Protein AF-A0A349WAM3-F1 (afdb_monomer)

Secondary structure (DSSP, 8-state):
-GGGSS-----SSTTHHHHHHHHHHHHHHHHHHHHHHHHHHHHHTT--HHHHHHHHTTSTT--HHIIIIIHHHHHT----SSBHHHHHHHHHHHHHHHHHTT---HHHHHHHHHHHHHIIIIITTSBGGGHHHHHHHHTT--

Nearest PDB structures (foldseek):
  4dll-assembly1_A  TM=1.002E+00  e=1.448E-15  Polaromonas sp. JS666
  4dll-assembly1_B  TM=1.002E+00  e=9.040E-15  Polaromonas sp. JS666
  1yb4-assembly1_A  TM=9.643E-01  e=5.089E-10  Salmonella enterica subsp. enterica serovar Typhimurium str. LT2
  3g0o-assembly1_A  TM=9.608E-01  e=5.654E-07  Salmonella enterica subsp. enterica serovar Typhimurium
  3pef-assembly2_G  TM=9.491E-01  e=7.739E-07  Geobacter metallireducens

Solvent-accessible surface area (backbone atoms only — not comparable to full-atom values): 7952 Å² total; per-residue (Å²): 120,66,67,85,79,46,86,81,77,94,74,64,65,93,65,32,66,58,54,53,47,34,56,50,50,49,53,52,57,53,48,42,48,53,48,34,52,52,40,50,51,39,39,76,74,70,45,58,46,63,58,52,53,59,70,42,47,91,46,92,75,46,43,76,53,48,66,53,46,42,46,27,59,64,71,67,57,39,71,62,82,50,34,27,52,57,53,35,52,45,40,51,51,39,51,55,51,25,59,77,72,74,48,90,56,67,70,53,52,54,47,33,52,55,43,48,52,28,36,74,72,68,42,28,72,24,10,46,57,38,52,38,57,49,58,29,53,78,69,79,41,133

Sequence (142 aa):
VFMALGRPTHVGPHGAGQLAKLANQMIVGITIGAVAEALLFAAKGGADMAKVREAIAGGFADSRILQLHGQRMVERDFAPRGRMNVQLKDMRNALTTAQEIGFDAPVTALFETLYAQGVDHGLGELDHSGLFVELASRNAMQ

pLDDT: mean 97.79, std 3.1, range [64.44, 98.94]

Foldseek 3Di:
DCVVVPDDDDQDDPPRVVVVVLVVLLCLLLLLVVLLVVLLVCVVVVHQLVVVLVVCDPHPNHDPCSVPLSVCLNVVPFQAPDFLLNSLVSLVVSVVVCVVVVHDDVSSVVSNVLSVVCVVVVRRNTYSSCSSVSSCVVVVHD

Radius of gyration: 16.28 Å; Cα contacts (8 Å, |Δi|>4): 158; chains: 1; bounding box: 39×37×40 Å

Mean predicted aligned error: 2.42 Å

Structure (mmCIF, N/CA/C/O backbone):
data_AF-A0A349WAM3-F1
#
_entry.id   AF-A0A349WAM3-F1
#
loop_
_atom_site.group_PDB
_atom_site.id
_atom_site.type_symbol
_atom_site.label_atom_id
_atom_site.label_alt_id
_atom_site.label_comp_id
_atom_site.label_asym_id
_atom_site.label_entity_id
_atom_site.label_seq_id
_atom_site.pdbx_PDB_ins_code
_atom_site.Cartn_x
_atom_site.Cartn_y
_atom_site.Cartn_z
_atom_site.occupancy
_atom_site.B_iso_or_equiv
_atom_site.auth_seq_id
_atom_site.auth_comp_id
_atom_site.auth_asym_id
_atom_site.auth_atom_id
_atom_site.pdbx_PDB_model_num
ATOM 1 N N . VAL A 1 1 ? 12.024 -23.593 -17.620 1.00 92.44 1 VAL A N 1
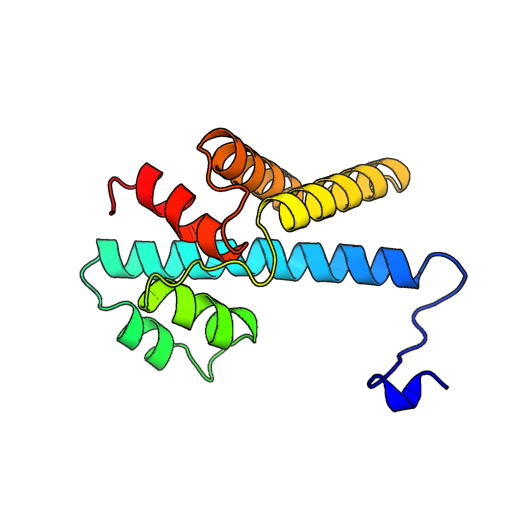ATOM 2 C CA . VAL A 1 1 ? 12.362 -23.499 -16.177 1.00 92.44 1 VAL A CA 1
ATOM 3 C C . VAL A 1 1 ? 11.386 -22.595 -15.416 1.00 92.44 1 VAL A C 1
ATOM 5 O O . VAL A 1 1 ? 10.631 -23.128 -14.621 1.00 92.44 1 VAL A O 1
ATOM 8 N N . PHE A 1 2 ? 11.300 -21.281 -15.683 1.00 94.50 2 PHE A N 1
ATOM 9 C CA . PHE A 1 2 ? 10.486 -20.348 -14.866 1.00 94.50 2 PHE A CA 1
ATOM 10 C C . PHE A 1 2 ? 8.969 -20.605 -14.814 1.00 94.50 2 PHE A C 1
ATOM 12 O O . PHE A 1 2 ? 8.344 -20.269 -13.814 1.00 94.50 2 PHE A O 1
ATOM 19 N N . MET A 1 3 ? 8.379 -21.237 -15.834 1.00 95.44 3 MET A N 1
ATOM 20 C CA . MET A 1 3 ? 6.943 -21.576 -15.855 1.00 95.44 3 MET A CA 1
ATOM 21 C C . MET A 1 3 ? 6.503 -22.479 -14.688 1.00 95.44 3 MET A C 1
ATOM 23 O O . MET A 1 3 ? 5.338 -22.466 -14.316 1.00 95.44 3 MET A O 1
ATOM 27 N N . ALA A 1 4 ? 7.423 -23.249 -14.092 1.00 96.62 4 ALA A N 1
ATOM 28 C CA . ALA A 1 4 ? 7.122 -24.083 -12.927 1.00 96.62 4 ALA A CA 1
ATOM 29 C C . ALA A 1 4 ? 6.940 -23.271 -11.626 1.00 96.62 4 ALA A C 1
ATOM 31 O O . ALA A 1 4 ? 6.397 -23.792 -10.659 1.00 96.62 4 ALA A O 1
ATOM 32 N N . LEU A 1 5 ? 7.391 -22.009 -11.595 1.00 95.94 5 LEU A N 1
ATOM 33 C CA . LEU A 1 5 ? 7.327 -21.120 -10.426 1.00 95.94 5 LEU A CA 1
ATOM 34 C C . LEU A 1 5 ? 6.193 -20.084 -10.521 1.00 95.94 5 LEU A C 1
ATOM 36 O O . LEU A 1 5 ? 5.958 -19.340 -9.572 1.00 95.94 5 LEU A O 1
ATOM 40 N N . GLY A 1 6 ? 5.506 -19.998 -11.664 1.00 96.25 6 GLY A N 1
ATOM 41 C CA . GLY A 1 6 ? 4.444 -19.026 -11.903 1.00 96.25 6 GLY A CA 1
ATOM 42 C C . GLY A 1 6 ? 4.312 -18.652 -13.377 1.00 96.25 6 GLY A C 1
ATOM 43 O O . GLY A 1 6 ? 4.727 -19.395 -14.265 1.00 96.25 6 GLY A O 1
ATOM 44 N N . ARG A 1 7 ? 3.738 -17.473 -13.641 1.00 97.50 7 ARG A N 1
ATOM 45 C CA . ARG A 1 7 ? 3.564 -16.934 -14.997 1.00 97.50 7 ARG A CA 1
ATOM 46 C C . ARG A 1 7 ? 4.597 -15.827 -15.275 1.00 97.50 7 ARG A C 1
ATOM 48 O O . ARG A 1 7 ? 4.330 -14.679 -14.922 1.00 97.50 7 ARG A O 1
ATOM 55 N N . PRO A 1 8 ? 5.769 -16.144 -15.857 1.00 96.81 8 PRO A N 1
ATOM 56 C CA . PRO A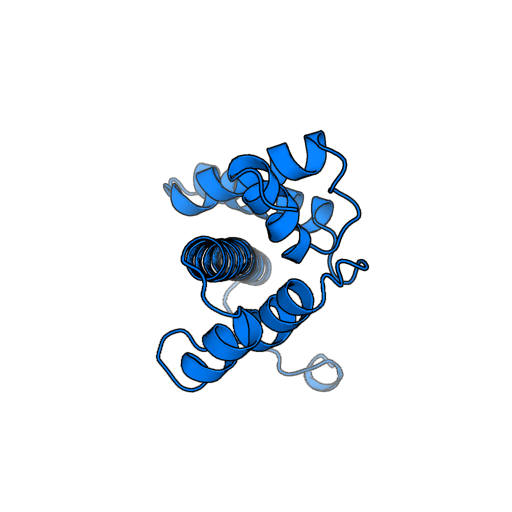 1 8 ? 6.788 -15.153 -16.182 1.00 96.81 8 PRO A CA 1
ATOM 57 C C . PRO A 1 8 ? 6.340 -14.238 -17.328 1.00 96.81 8 PRO A C 1
ATOM 59 O O . PRO A 1 8 ? 5.705 -14.685 -18.281 1.00 96.81 8 PRO A O 1
ATOM 62 N N . THR A 1 9 ? 6.750 -12.972 -17.260 1.00 98.06 9 THR A N 1
ATOM 63 C CA . THR A 1 9 ? 6.553 -11.970 -18.316 1.00 98.06 9 THR A CA 1
ATOM 64 C C . THR A 1 9 ? 7.896 -11.316 -18.619 1.00 98.06 9 THR A C 1
ATOM 66 O O . THR A 1 9 ? 8.572 -10.848 -17.704 1.00 98.06 9 THR A O 1
ATOM 69 N N . HIS A 1 10 ? 8.295 -11.273 -19.891 1.00 97.69 10 HIS A N 1
ATOM 70 C CA . HIS A 1 10 ? 9.485 -10.535 -20.317 1.00 97.69 10 HIS A CA 1
ATOM 71 C C . HIS A 1 10 ? 9.147 -9.043 -20.422 1.00 97.69 10 HIS A C 1
ATOM 73 O O . HIS A 1 10 ? 8.356 -8.648 -21.274 1.00 97.69 10 HIS A O 1
ATOM 79 N N . VAL A 1 11 ? 9.717 -8.230 -19.530 1.00 98.25 11 VAL A N 1
ATOM 80 C CA . VAL A 1 11 ? 9.379 -6.800 -19.380 1.00 98.25 11 VAL A CA 1
ATOM 81 C C . VAL A 1 11 ? 10.404 -5.849 -20.005 1.00 98.25 11 VAL A C 1
ATOM 83 O O . VAL A 1 11 ? 10.203 -4.641 -19.972 1.00 98.25 11 VAL A O 1
ATOM 86 N N . GLY A 1 12 ? 11.498 -6.369 -20.571 1.00 98.44 12 GLY A N 1
ATOM 87 C CA . GLY A 1 12 ? 12.528 -5.558 -21.219 1.00 98.44 12 GLY A CA 1
ATOM 88 C C . GLY A 1 12 ? 13.948 -6.110 -21.042 1.00 98.44 12 GLY A C 1
ATOM 89 O O . GLY A 1 12 ? 14.109 -7.250 -20.603 1.00 98.44 12 GLY A O 1
ATOM 90 N N . PRO A 1 13 ? 14.978 -5.309 -21.379 1.00 98.56 13 PRO A N 1
ATOM 91 C CA . PRO A 1 13 ? 16.385 -5.698 -21.276 1.00 98.56 13 PRO A CA 1
ATOM 92 C C . PRO A 1 13 ? 16.846 -5.863 -19.815 1.00 98.56 13 PRO A C 1
ATOM 94 O O . PRO A 1 13 ? 16.067 -5.742 -18.866 1.00 98.56 13 PRO A O 1
ATOM 97 N N . HIS A 1 14 ? 18.140 -6.136 -19.621 1.00 98.19 14 HIS A N 1
ATOM 98 C CA . HIS A 1 14 ? 18.755 -6.222 -18.295 1.00 98.19 14 HIS A CA 1
ATOM 99 C C . HIS A 1 14 ? 18.359 -5.029 -17.400 1.00 98.19 14 HIS A C 1
ATOM 101 O O . HIS A 1 14 ? 18.407 -3.879 -17.826 1.00 98.19 14 HIS A O 1
ATOM 107 N N . GLY A 1 15 ? 17.964 -5.312 -16.155 1.00 97.25 15 GLY A N 1
ATOM 108 C CA . GLY A 1 15 ? 17.483 -4.316 -15.189 1.00 97.25 15 GLY A CA 1
ATOM 109 C C . GLY A 1 15 ? 15.967 -4.070 -15.215 1.00 97.25 15 GLY A C 1
ATOM 110 O O . GLY A 1 15 ? 15.390 -3.787 -14.165 1.00 97.25 15 GLY A O 1
ATOM 111 N N . ALA A 1 16 ? 15.281 -4.289 -16.345 1.00 98.31 16 ALA A N 1
ATOM 112 C CA . ALA A 1 16 ? 13.847 -3.993 -16.476 1.00 98.31 16 ALA A CA 1
ATOM 113 C C . ALA A 1 16 ? 12.965 -4.795 -15.499 1.00 98.31 16 ALA A C 1
ATOM 115 O O . ALA A 1 16 ? 11.947 -4.297 -15.026 1.00 98.31 16 ALA A O 1
ATOM 116 N N . GLY A 1 17 ? 13.370 -6.018 -15.138 1.00 98.44 17 GLY A N 1
ATOM 117 C CA . GLY A 1 17 ? 12.677 -6.820 -14.124 1.00 98.44 17 GLY A CA 1
ATOM 118 C C . GLY A 1 17 ? 12.692 -6.193 -12.725 1.00 98.44 17 GLY A C 1
ATOM 119 O O . GLY A 1 17 ? 11.682 -6.243 -12.025 1.00 98.44 17 GLY A O 1
ATOM 120 N N . GLN A 1 18 ? 13.803 -5.559 -12.330 1.00 98.31 18 GLN A N 1
ATOM 121 C CA . GLN A 1 18 ? 13.889 -4.850 -11.048 1.00 98.31 18 GLN A CA 1
ATOM 122 C C . GLN A 1 18 ? 13.093 -3.546 -11.086 1.00 98.31 18 GLN A C 1
ATOM 124 O O . GLN A 1 18 ? 12.364 -3.257 -10.143 1.00 98.31 18 GLN A O 1
ATOM 129 N N . LEU A 1 19 ? 13.133 -2.814 -12.204 1.00 98.44 19 LEU A N 1
ATOM 130 C CA . LEU A 1 19 ? 12.304 -1.620 -12.390 1.00 98.44 19 LEU A CA 1
ATOM 131 C C . LEU A 1 19 ? 10.804 -1.953 -12.295 1.00 98.44 19 LEU A C 1
ATOM 133 O O . LEU A 1 19 ? 10.062 -1.295 -11.568 1.00 98.44 19 LEU A O 1
ATOM 137 N N . ALA A 1 20 ? 10.369 -3.036 -12.949 1.00 98.62 20 ALA A N 1
ATOM 138 C CA . ALA A 1 20 ? 9.001 -3.540 -12.835 1.00 98.62 20 ALA A CA 1
ATOM 139 C C . ALA A 1 20 ? 8.651 -3.942 -11.391 1.00 98.62 20 ALA A C 1
ATOM 141 O O . ALA A 1 20 ? 7.521 -3.730 -10.943 1.00 98.62 20 ALA A O 1
ATOM 142 N N . LYS A 1 21 ? 9.614 -4.486 -10.633 1.00 98.44 21 LYS A N 1
ATOM 143 C CA . LYS A 1 21 ? 9.423 -4.791 -9.213 1.00 98.44 21 LYS A CA 1
ATOM 144 C C . LYS A 1 21 ? 9.260 -3.525 -8.371 1.00 98.44 21 LYS A C 1
ATOM 146 O O . LYS A 1 21 ? 8.360 -3.501 -7.540 1.00 98.44 21 LYS A O 1
ATOM 151 N N . LEU A 1 22 ? 10.052 -2.477 -8.593 1.00 98.75 22 LEU A N 1
ATOM 152 C CA . LEU A 1 22 ? 9.902 -1.205 -7.874 1.00 98.75 22 LEU A CA 1
ATOM 153 C C . LEU A 1 22 ? 8.535 -0.569 -8.147 1.00 98.75 22 LEU A C 1
ATOM 155 O O . LEU A 1 22 ? 7.830 -0.233 -7.198 1.00 98.75 22 LEU A O 1
ATOM 159 N N . ALA A 1 23 ? 8.100 -0.528 -9.411 1.00 98.81 23 ALA A N 1
ATOM 160 C CA . ALA A 1 23 ? 6.758 -0.066 -9.768 1.00 98.81 23 ALA A CA 1
ATOM 161 C C . ALA A 1 23 ? 5.659 -0.882 -9.059 1.00 98.81 23 ALA A C 1
ATOM 163 O O . ALA A 1 23 ? 4.713 -0.319 -8.507 1.00 98.81 23 ALA A O 1
ATOM 164 N N . ASN A 1 24 ? 5.801 -2.212 -9.004 1.00 98.81 24 ASN A N 1
ATOM 165 C CA . ASN A 1 24 ? 4.887 -3.068 -8.246 1.00 98.81 24 ASN A CA 1
ATOM 166 C C . ASN A 1 24 ? 4.869 -2.712 -6.750 1.00 98.81 24 ASN A C 1
ATOM 168 O O . ASN A 1 24 ? 3.788 -2.584 -6.177 1.00 98.81 24 ASN A O 1
ATOM 172 N N . GLN A 1 25 ? 6.034 -2.514 -6.130 1.00 98.62 25 GLN A N 1
ATOM 173 C CA . GLN A 1 25 ? 6.113 -2.183 -4.709 1.00 98.62 25 GLN A CA 1
ATOM 174 C C . GLN A 1 25 ? 5.526 -0.802 -4.405 1.00 98.62 25 GLN A C 1
ATOM 176 O O . GLN A 1 25 ? 4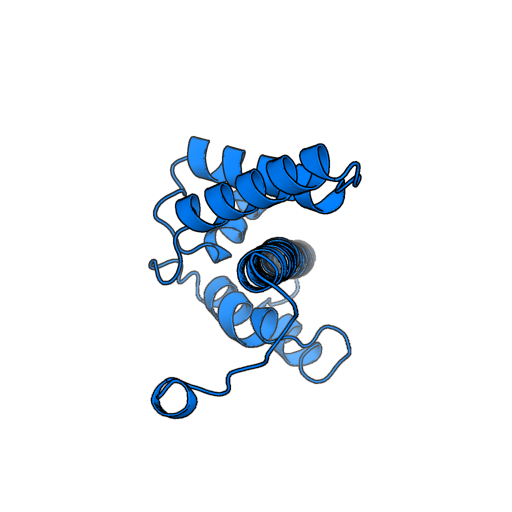.858 -0.676 -3.378 1.00 98.62 25 GLN A O 1
ATOM 181 N N . MET A 1 26 ? 5.701 0.194 -5.286 1.00 98.88 26 MET A N 1
ATOM 182 C CA . MET A 1 26 ? 5.048 1.508 -5.171 1.00 98.88 26 MET A CA 1
ATOM 183 C C . MET A 1 26 ? 3.526 1.347 -5.121 1.00 98.88 26 MET A C 1
ATOM 185 O O . MET A 1 26 ? 2.896 1.804 -4.171 1.00 98.88 26 MET A O 1
ATOM 189 N N . ILE A 1 27 ? 2.939 0.632 -6.090 1.00 98.88 27 ILE A N 1
ATOM 190 C CA . ILE A 1 27 ? 1.486 0.397 -6.141 1.00 98.88 27 ILE A CA 1
ATOM 191 C C . ILE A 1 27 ? 1.008 -0.317 -4.872 1.00 98.88 27 ILE A C 1
ATOM 193 O O . ILE A 1 27 ? 0.016 0.098 -4.275 1.00 98.88 27 ILE A O 1
ATOM 197 N N . VAL A 1 28 ? 1.710 -1.367 -4.434 1.00 98.75 28 VAL A N 1
ATOM 198 C CA . VAL A 1 28 ? 1.350 -2.132 -3.230 1.00 98.75 28 VAL A CA 1
ATOM 199 C C . VAL A 1 28 ? 1.367 -1.244 -1.984 1.00 98.75 28 VAL A C 1
ATOM 201 O O . VAL A 1 28 ? 0.361 -1.184 -1.281 1.00 98.75 28 VAL A O 1
ATOM 204 N N . GLY A 1 29 ? 2.469 -0.534 -1.728 1.00 98.75 29 GLY A N 1
ATOM 205 C CA . GLY A 1 29 ? 2.627 0.300 -0.532 1.00 98.75 29 GLY A CA 1
ATOM 206 C C . GLY A 1 29 ? 1.627 1.455 -0.479 1.00 98.75 29 GLY A C 1
ATOM 207 O O . GLY A 1 29 ? 0.995 1.677 0.551 1.00 98.75 29 GLY A O 1
ATOM 208 N N . ILE A 1 30 ? 1.417 2.130 -1.614 1.00 98.94 30 ILE A N 1
ATOM 209 C CA . ILE A 1 30 ? 0.463 3.241 -1.725 1.00 98.94 30 ILE A CA 1
ATOM 210 C C . ILE A 1 30 ? -0.971 2.746 -1.506 1.00 98.94 30 ILE A C 1
ATOM 212 O O . ILE A 1 30 ? -1.725 3.319 -0.721 1.00 98.94 30 ILE A O 1
ATOM 216 N N . THR A 1 31 ? -1.349 1.638 -2.149 1.00 98.88 31 THR A N 1
ATOM 217 C CA . THR A 1 31 ? -2.710 1.095 -2.024 1.00 98.88 31 THR A CA 1
ATOM 218 C C . THR A 1 31 ? -2.994 0.609 -0.601 1.00 98.88 31 THR A C 1
ATOM 220 O O . THR A 1 31 ? -4.121 0.740 -0.132 1.00 98.88 31 THR A O 1
ATOM 223 N N . ILE A 1 32 ? -1.993 0.082 0.117 1.00 98.81 32 ILE A N 1
ATOM 224 C CA . ILE A 1 32 ? -2.153 -0.312 1.525 1.00 98.81 32 ILE A CA 1
ATOM 225 C C . ILE A 1 32 ? -2.569 0.887 2.381 1.00 98.81 32 ILE A C 1
ATOM 227 O O . ILE A 1 32 ? -3.548 0.778 3.118 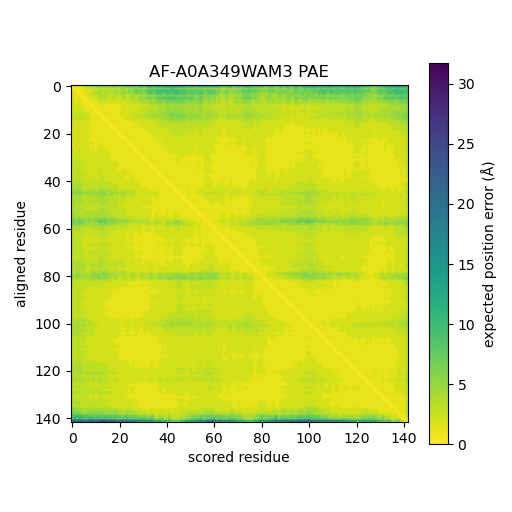1.00 98.81 32 ILE A O 1
ATOM 231 N N . GLY A 1 33 ? -1.871 2.023 2.283 1.00 98.75 33 GLY A N 1
ATOM 232 C CA . GLY A 1 33 ? -2.262 3.202 3.064 1.00 98.75 33 GLY A CA 1
ATOM 233 C C . GLY A 1 33 ? -3.573 3.811 2.586 1.00 98.75 33 GLY A C 1
ATOM 234 O O . GLY A 1 33 ? -4.361 4.212 3.429 1.00 98.75 33 GLY A O 1
ATOM 235 N N . ALA A 1 34 ? -3.873 3.787 1.282 1.00 98.81 34 ALA A N 1
ATOM 236 C CA . ALA A 1 34 ? -5.168 4.246 0.776 1.00 98.81 3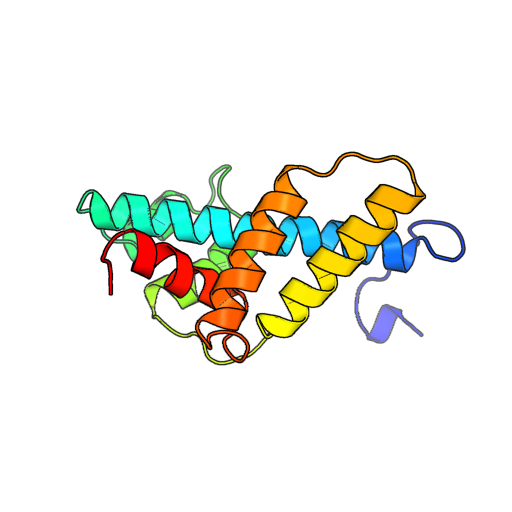4 ALA A CA 1
ATOM 237 C C . ALA A 1 34 ? -6.343 3.432 1.355 1.00 98.81 34 ALA A C 1
ATOM 239 O O . ALA A 1 34 ? -7.336 4.001 1.804 1.00 98.81 34 ALA A O 1
ATOM 240 N N . VAL A 1 35 ? -6.221 2.099 1.398 1.00 98.81 35 VAL A N 1
ATOM 241 C CA . VAL A 1 35 ? -7.230 1.224 2.022 1.00 98.81 35 VAL A CA 1
ATOM 242 C C . VAL A 1 35 ? -7.310 1.478 3.527 1.00 98.81 35 VAL A C 1
ATOM 244 O O . VAL A 1 35 ? -8.410 1.596 4.062 1.00 98.81 35 VAL A O 1
ATOM 247 N N . ALA A 1 36 ? -6.168 1.588 4.210 1.00 98.75 36 ALA A N 1
ATOM 248 C CA . ALA A 1 36 ? -6.137 1.849 5.645 1.00 98.75 36 ALA A CA 1
ATOM 249 C C . ALA A 1 36 ? -6.805 3.183 6.006 1.00 98.75 36 ALA A C 1
ATOM 251 O O . ALA A 1 36 ? -7.665 3.219 6.883 1.00 98.75 36 ALA A O 1
ATOM 252 N N . GLU A 1 37 ? -6.449 4.258 5.303 1.00 98.69 37 GLU A N 1
ATOM 253 C CA . GLU A 1 37 ? -7.006 5.594 5.496 1.00 98.69 37 GLU A CA 1
ATOM 254 C C . GLU A 1 37 ? -8.518 5.609 5.253 1.00 98.69 37 GLU A C 1
ATOM 256 O O . GLU A 1 37 ? -9.261 6.103 6.097 1.00 98.69 37 GLU A O 1
ATOM 261 N N . ALA A 1 38 ? -8.995 4.998 4.163 1.00 98.69 38 ALA A N 1
ATOM 262 C CA . ALA A 1 38 ? -10.422 4.939 3.853 1.00 98.69 38 ALA A CA 1
ATOM 263 C C . ALA A 1 38 ? -11.229 4.149 4.900 1.00 98.69 38 ALA A C 1
ATOM 265 O O . ALA A 1 38 ? -12.313 4.582 5.301 1.00 98.69 38 ALA A O 1
ATOM 266 N N . LEU A 1 39 ? -10.711 3.008 5.373 1.00 98.62 39 LEU A N 1
ATOM 267 C CA . LEU A 1 39 ? -11.376 2.207 6.406 1.00 98.62 39 LEU A CA 1
ATOM 268 C C . LEU A 1 39 ? -11.392 2.927 7.761 1.00 98.62 39 LEU A C 1
ATOM 270 O O . LEU A 1 39 ? -12.430 2.949 8.422 1.00 98.62 39 LEU A O 1
ATOM 274 N N . LEU A 1 40 ? -10.281 3.558 8.153 1.00 98.69 40 LEU A N 1
ATOM 275 C CA . LEU A 1 40 ? -10.205 4.366 9.373 1.00 98.69 40 LEU A CA 1
ATOM 276 C C . LEU A 1 40 ? -11.131 5.581 9.308 1.00 98.69 40 LEU A C 1
ATOM 278 O O . LEU A 1 40 ? -11.841 5.854 10.272 1.00 98.69 40 LEU A O 1
ATOM 282 N N . PHE A 1 41 ? -11.172 6.279 8.171 1.00 98.62 41 PHE A N 1
ATOM 283 C CA . PHE A 1 41 ? -12.089 7.392 7.940 1.00 98.62 41 PHE A CA 1
ATOM 284 C C . PHE A 1 41 ? -13.545 6.957 8.123 1.00 98.62 41 PHE A C 1
ATOM 286 O O . PHE A 1 41 ? -14.291 7.586 8.874 1.00 98.62 41 PHE A O 1
ATOM 293 N N . ALA A 1 42 ? -13.938 5.845 7.496 1.00 98.44 42 ALA A N 1
ATOM 294 C CA . ALA A 1 42 ? -15.294 5.331 7.615 1.00 98.44 42 ALA A CA 1
ATOM 295 C C . ALA A 1 42 ? -15.625 4.920 9.061 1.00 98.44 42 ALA A C 1
ATOM 297 O O . ALA A 1 42 ? -16.686 5.281 9.570 1.00 98.44 42 ALA A O 1
ATOM 298 N N . ALA A 1 43 ? -14.694 4.255 9.752 1.00 98.25 43 ALA A N 1
ATOM 299 C CA . ALA A 1 43 ? -14.839 3.907 11.164 1.00 98.25 43 ALA A CA 1
ATOM 300 C C . ALA A 1 43 ? -14.978 5.139 12.067 1.00 98.25 43 ALA A C 1
ATOM 302 O O . ALA A 1 43 ? -15.859 5.183 12.924 1.00 98.25 43 ALA A O 1
ATOM 303 N N . LYS A 1 44 ? -14.159 6.175 11.851 1.00 98.12 44 LYS A N 1
ATOM 304 C CA . LYS A 1 44 ? -14.256 7.447 12.582 1.00 98.12 44 LYS A CA 1
ATOM 305 C C . LYS A 1 44 ? -15.594 8.145 12.327 1.00 98.12 44 LYS A C 1
ATOM 307 O O . LYS A 1 44 ? -16.134 8.766 13.237 1.00 98.12 44 LYS A O 1
ATOM 312 N N . GLY A 1 45 ? -16.135 8.005 11.117 1.00 98.19 45 GLY A N 1
ATOM 313 C CA . GLY A 1 45 ? -17.469 8.469 10.732 1.00 98.19 45 GLY A CA 1
ATOM 314 C C . GLY A 1 45 ? -18.631 7.625 11.273 1.00 98.19 45 GLY A C 1
ATOM 315 O O . GLY A 1 45 ? -19.782 7.968 11.015 1.00 98.19 45 GLY A O 1
ATOM 316 N N . GLY A 1 46 ? -18.363 6.546 12.018 1.00 97.81 46 GLY A N 1
ATOM 317 C CA . GLY A 1 46 ? -19.380 5.686 12.631 1.00 97.81 46 GLY A CA 1
ATOM 318 C C . GLY A 1 46 ? -19.830 4.495 11.779 1.00 97.81 46 GLY A C 1
ATOM 319 O O . GLY A 1 46 ? -20.794 3.825 12.144 1.00 97.81 46 GLY A O 1
ATOM 320 N N . ALA A 1 47 ? -19.161 4.215 10.659 1.00 98.50 47 ALA A N 1
ATOM 321 C CA . ALA A 1 47 ? -19.432 3.035 9.842 1.00 98.50 47 ALA A CA 1
ATOM 322 C C . ALA A 1 47 ? -18.625 1.810 10.309 1.00 98.50 47 ALA A C 1
ATOM 324 O O . ALA A 1 47 ? -17.534 1.927 10.860 1.00 98.50 47 ALA A O 1
ATOM 325 N N . ASP A 1 48 ? -19.136 0.610 10.038 1.00 98.38 48 ASP A N 1
ATOM 326 C CA . ASP A 1 48 ? -18.409 -0.638 10.280 1.00 98.38 48 ASP A CA 1
ATOM 327 C C . ASP A 1 48 ? -17.415 -0.927 9.138 1.00 98.38 48 ASP A C 1
ATOM 329 O O . ASP A 1 48 ? -17.796 -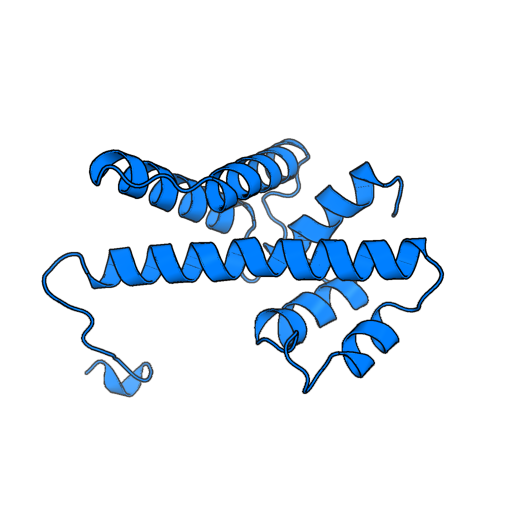0.974 7.965 1.00 98.38 48 ASP A O 1
ATOM 333 N N . MET A 1 49 ? -16.135 -1.143 9.466 1.00 97.94 49 MET A N 1
ATOM 334 C CA . MET A 1 49 ? -15.083 -1.362 8.459 1.00 97.94 49 MET A CA 1
ATOM 335 C C . MET A 1 49 ? -15.323 -2.612 7.606 1.00 97.94 49 MET A C 1
ATOM 337 O O . MET A 1 49 ? -15.032 -2.598 6.408 1.00 97.94 49 MET A O 1
ATOM 341 N N . ALA A 1 50 ? -15.847 -3.691 8.197 1.00 98.38 50 ALA A N 1
ATOM 342 C CA . ALA A 1 50 ? -16.107 -4.928 7.470 1.00 98.38 50 ALA A CA 1
ATOM 343 C C . ALA A 1 50 ? -17.213 -4.716 6.430 1.00 98.38 50 ALA A C 1
ATOM 345 O O . ALA A 1 50 ? -17.065 -5.140 5.282 1.00 98.38 50 ALA A O 1
ATOM 346 N N . LYS A 1 51 ? -18.275 -3.993 6.80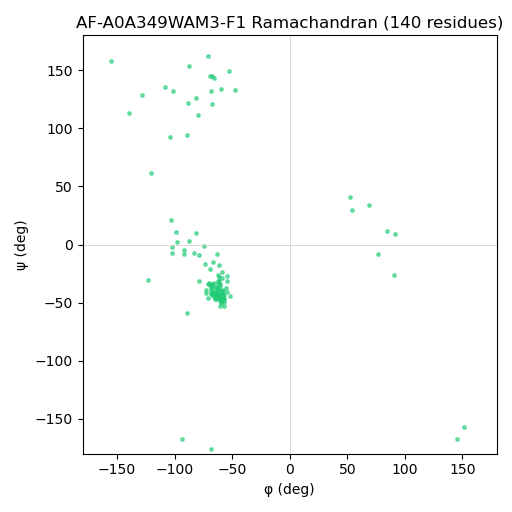2 1.00 98.62 51 LYS A N 1
ATOM 347 C CA . LYS A 1 51 ? -19.381 -3.624 5.911 1.00 98.62 51 LYS A CA 1
ATOM 348 C C . LYS A 1 51 ? -18.980 -2.638 4.830 1.00 98.62 51 LYS A C 1
ATOM 350 O O . LYS A 1 51 ? -19.408 -2.800 3.692 1.00 98.62 51 LYS A O 1
ATOM 355 N N . VAL A 1 52 ? -18.124 -1.669 5.136 1.00 98.44 52 VAL A N 1
ATOM 356 C CA . VAL A 1 52 ? -17.586 -0.755 4.118 1.00 98.44 52 VAL A CA 1
ATOM 357 C C . VAL A 1 52 ? -16.745 -1.519 3.102 1.00 98.44 52 VAL A C 1
ATOM 359 O O . VAL A 1 52 ? -16.954 -1.361 1.902 1.00 98.44 52 VAL A O 1
ATOM 362 N N . ARG A 1 53 ? -15.847 -2.399 3.563 1.00 98.06 53 ARG A N 1
ATOM 363 C CA . ARG A 1 53 ? -15.061 -3.267 2.678 1.00 98.06 53 ARG A CA 1
ATOM 364 C C . ARG A 1 53 ? -15.955 -4.141 1.792 1.00 98.06 53 ARG A C 1
ATOM 366 O O . ARG A 1 53 ? -15.678 -4.252 0.603 1.00 98.06 53 ARG A O 1
ATOM 373 N N . GLU A 1 54 ? -16.994 -4.758 2.358 1.00 98.12 54 GLU A N 1
ATOM 374 C CA . GLU A 1 54 ? -17.975 -5.563 1.612 1.00 98.12 54 GLU A CA 1
ATOM 375 C C . GLU A 1 54 ? -18.686 -4.721 0.542 1.00 98.12 54 GLU A C 1
ATOM 377 O O . GLU A 1 54 ? -18.783 -5.145 -0.605 1.00 98.12 54 GLU A O 1
ATOM 382 N N . ALA A 1 55 ? -19.121 -3.509 0.892 1.00 98.12 55 ALA A N 1
ATOM 383 C CA . ALA A 1 55 ? -19.876 -2.634 -0.000 1.00 98.12 55 ALA A CA 1
ATOM 384 C C . ALA A 1 55 ? -19.062 -2.117 -1.197 1.00 98.12 55 ALA A C 1
ATOM 386 O O . ALA A 1 55 ? -19.623 -1.922 -2.274 1.00 98.12 55 ALA A O 1
ATOM 387 N N . ILE A 1 56 ? -17.760 -1.872 -1.020 1.00 97.50 56 ILE A N 1
ATOM 388 C CA . ILE A 1 56 ? -16.894 -1.356 -2.096 1.00 97.50 56 ILE A CA 1
ATOM 389 C C . ILE A 1 56 ? -16.199 -2.469 -2.899 1.00 97.50 56 ILE A C 1
ATOM 391 O O . ILE A 1 56 ? -15.579 -2.184 -3.929 1.00 97.50 56 ILE A O 1
ATOM 395 N N . ALA A 1 57 ? -16.306 -3.728 -2.461 1.00 95.56 57 ALA A N 1
ATOM 396 C CA . ALA A 1 57 ? -15.848 -4.888 -3.219 1.00 95.56 57 ALA A CA 1
ATOM 397 C C . ALA A 1 57 ? -16.672 -5.062 -4.511 1.00 95.56 57 ALA A C 1
ATOM 399 O O . ALA A 1 57 ? -17.871 -4.801 -4.543 1.00 95.56 57 ALA A O 1
ATOM 400 N N . GLY A 1 58 ? -16.026 -5.482 -5.602 1.00 93.25 58 GLY A N 1
ATOM 401 C CA . GLY A 1 58 ? -16.630 -5.547 -6.938 1.00 93.25 58 GLY A CA 1
ATOM 402 C C . GLY A 1 58 ? -16.773 -4.199 -7.665 1.00 93.25 58 GLY A C 1
ATOM 403 O O . GLY A 1 58 ? -17.116 -4.190 -8.847 1.00 93.25 58 GLY A O 1
ATOM 404 N N . GLY A 1 59 ? -16.499 -3.072 -6.998 1.00 96.06 59 GLY A N 1
ATOM 405 C CA . GLY A 1 59 ? -16.461 -1.737 -7.601 1.00 96.06 59 GLY A CA 1
ATOM 406 C C . GLY A 1 59 ? -15.061 -1.310 -8.063 1.00 96.06 59 GLY A C 1
ATOM 407 O O . GLY A 1 59 ? -14.120 -2.097 -8.093 1.00 96.06 59 GLY A O 1
ATOM 408 N N . PHE A 1 60 ? -14.892 -0.024 -8.386 1.00 96.88 60 PHE A N 1
ATOM 409 C CA . PHE A 1 60 ? -13.598 0.526 -8.838 1.00 96.88 60 PHE A CA 1
ATOM 410 C C . PHE A 1 60 ? -12.530 0.589 -7.740 1.00 96.88 60 PHE A C 1
ATOM 412 O O . PHE A 1 60 ? -11.343 0.644 -8.045 1.00 96.88 60 PHE A O 1
ATOM 419 N N . ALA A 1 61 ? -12.944 0.580 -6.471 1.00 96.94 61 ALA A N 1
ATOM 420 C CA . ALA A 1 61 ? -12.033 0.488 -5.333 1.00 96.94 61 ALA A CA 1
ATOM 421 C C . ALA A 1 61 ? -11.544 -0.950 -5.082 1.00 96.94 61 ALA A C 1
ATOM 423 O O . ALA A 1 61 ? -10.653 -1.158 -4.253 1.00 96.94 61 ALA A O 1
ATOM 424 N N . ASP A 1 62 ? -12.117 -1.946 -5.769 1.00 97.88 62 ASP A N 1
ATOM 425 C CA . ASP A 1 62 ? -11.727 -3.329 -5.566 1.00 97.88 62 ASP A CA 1
ATOM 426 C C . ASP A 1 62 ? -10.304 -3.581 -6.072 1.00 97.88 62 ASP A C 1
ATOM 428 O O . ASP A 1 62 ? -9.902 -3.196 -7.170 1.00 97.88 62 ASP A O 1
ATOM 432 N N . SER A 1 63 ? -9.513 -4.233 -5.232 1.00 98.44 63 SER A N 1
ATOM 433 C CA . SER A 1 63 ? -8.124 -4.552 -5.512 1.00 98.44 63 SER A CA 1
ATOM 434 C C . SER A 1 63 ? -7.695 -5.762 -4.701 1.00 98.44 63 SER A C 1
ATOM 436 O O . SER A 1 63 ? -8.223 -6.052 -3.625 1.00 98.44 63 SER A O 1
ATOM 438 N N . ARG A 1 64 ? -6.637 -6.443 -5.156 1.00 98.06 64 ARG A N 1
ATOM 439 C CA . ARG A 1 64 ? -6.028 -7.525 -4.369 1.00 98.06 64 ARG A CA 1
ATOM 440 C C . ARG A 1 64 ? -5.637 -7.054 -2.961 1.00 98.06 64 ARG A C 1
ATOM 442 O O . ARG A 1 64 ? -5.693 -7.849 -2.024 1.00 98.06 64 ARG A O 1
ATOM 449 N N . ILE A 1 65 ? -5.264 -5.780 -2.823 1.00 98.50 65 ILE A N 1
ATOM 450 C CA . ILE A 1 65 ? -4.878 -5.183 -1.548 1.00 98.50 65 ILE A CA 1
ATOM 451 C C . ILE A 1 65 ? -6.084 -5.001 -0.626 1.00 98.50 65 ILE A C 1
ATOM 453 O O . ILE A 1 65 ? -6.008 -5.419 0.527 1.00 98.50 65 ILE A O 1
ATOM 457 N N . LEU A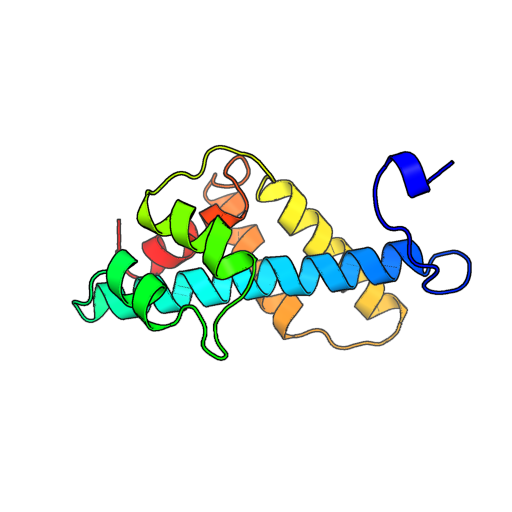 1 66 ? -7.208 -4.482 -1.129 1.00 98.50 66 LEU A N 1
ATOM 458 C CA . LEU A 1 66 ? -8.456 -4.396 -0.364 1.00 98.50 66 LEU A CA 1
ATOM 459 C C . LEU A 1 66 ? -8.908 -5.780 0.124 1.00 98.50 66 LEU A C 1
ATOM 461 O O . LEU A 1 66 ? -9.259 -5.952 1.291 1.00 98.50 66 LEU A O 1
ATOM 465 N N . GLN A 1 67 ? -8.859 -6.780 -0.758 1.00 98.06 67 GLN A N 1
ATOM 466 C CA . GLN A 1 67 ? -9.331 -8.124 -0.436 1.00 98.06 67 GLN A CA 1
ATOM 467 C C . GLN A 1 67 ? -8.474 -8.812 0.631 1.00 98.06 67 GLN A C 1
ATOM 469 O O . GLN A 1 67 ? -9.021 -9.411 1.554 1.00 98.06 67 GLN A O 1
ATOM 474 N N . LEU A 1 68 ? -7.144 -8.716 0.527 1.00 98.00 68 LEU A N 1
ATOM 475 C CA . LEU A 1 68 ? -6.226 -9.374 1.460 1.00 98.00 68 LEU A CA 1
ATOM 476 C C . LEU A 1 68 ? -5.886 -8.510 2.678 1.00 98.00 68 LEU A C 1
ATOM 478 O O . LEU A 1 68 ? -6.098 -8.929 3.813 1.00 98.00 68 LEU A O 1
ATOM 482 N N . HIS A 1 69 ? -5.324 -7.322 2.458 1.00 98.38 69 HIS A N 1
ATOM 483 C CA . HIS A 1 69 ? -4.842 -6.464 3.541 1.00 98.38 69 HIS A CA 1
ATOM 484 C C . HIS A 1 69 ? -5.987 -5.714 4.218 1.00 98.38 69 HIS A C 1
ATOM 486 O O . HIS A 1 69 ? -5.934 -5.535 5.429 1.00 98.38 69 HIS A O 1
ATOM 492 N N . GLY A 1 70 ? -7.053 -5.364 3.490 1.00 98.12 70 GLY A N 1
ATOM 493 C CA . GLY A 1 70 ? -8.262 -4.814 4.106 1.00 98.12 70 GLY A CA 1
ATOM 494 C C . GLY A 1 70 ? -8.912 -5.791 5.094 1.00 98.12 70 GLY A C 1
ATOM 495 O O . GLY A 1 70 ? -9.315 -5.373 6.174 1.00 98.12 70 GLY A O 1
ATOM 496 N N . GLN A 1 71 ? -8.940 -7.098 4.792 1.00 98.31 71 GLN A N 1
ATOM 497 C CA . GLN A 1 71 ? -9.418 -8.108 5.752 1.00 98.31 71 GLN A CA 1
ATOM 498 C C . GLN A 1 71 ? -8.534 -8.152 7.008 1.00 98.31 71 GLN A C 1
ATOM 500 O O . GLN A 1 71 ? -9.052 -8.099 8.119 1.00 98.31 71 GLN A O 1
ATOM 505 N N . ARG A 1 72 ? -7.205 -8.156 6.844 1.00 98.38 72 ARG A N 1
ATOM 506 C CA . ARG A 1 72 ? -6.259 -8.108 7.974 1.00 98.38 72 ARG A CA 1
ATOM 507 C C . ARG A 1 72 ? -6.453 -6.874 8.852 1.00 98.38 72 ARG A C 1
ATOM 509 O O . ARG A 1 72 ? -6.363 -6.975 10.067 1.00 98.38 72 ARG A O 1
ATOM 516 N N . MET A 1 73 ? -6.730 -5.717 8.251 1.00 98.50 73 MET A N 1
ATOM 517 C CA . MET A 1 73 ? -7.014 -4.475 8.980 1.00 98.50 73 MET A CA 1
ATOM 518 C C . MET A 1 73 ? -8.311 -4.576 9.789 1.00 98.50 73 MET A C 1
ATOM 520 O O . MET A 1 73 ? -8.331 -4.185 10.953 1.00 98.50 73 MET A O 1
ATOM 524 N N . VAL A 1 74 ? -9.370 -5.144 9.200 1.00 98.31 74 VAL A N 1
ATOM 525 C CA . VAL A 1 74 ? -10.645 -5.409 9.890 1.00 98.31 74 VAL A CA 1
ATOM 526 C C . VAL A 1 74 ? -10.438 -6.342 11.088 1.00 98.31 74 VAL A C 1
ATOM 528 O O . VAL A 1 74 ? -10.969 -6.082 12.163 1.00 98.31 74 VAL A O 1
ATOM 531 N N . GLU A 1 75 ? -9.631 -7.389 10.923 1.00 98.31 75 GLU A N 1
ATOM 532 C CA . GLU A 1 75 ? -9.336 -8.389 11.960 1.00 98.31 75 GLU A CA 1
ATOM 533 C C . GLU A 1 75 ? -8.231 -7.968 12.939 1.00 98.31 75 GLU A C 1
ATOM 535 O O . GLU A 1 75 ? -7.978 -8.672 13.913 1.00 98.31 75 GLU A O 1
ATOM 540 N N . ARG A 1 76 ? -7.555 -6.840 12.681 1.00 97.81 76 ARG A N 1
ATOM 541 C CA . ARG A 1 76 ? -6.337 -6.409 13.388 1.00 97.81 76 ARG A CA 1
ATOM 542 C C . ARG A 1 76 ? -5.215 -7.466 13.384 1.00 97.81 76 ARG A C 1
ATOM 544 O O . ARG A 1 76 ? -4.389 -7.499 14.294 1.00 97.81 76 ARG A O 1
ATOM 551 N N . ASP A 1 77 ? -5.146 -8.300 12.345 1.00 98.31 77 ASP A N 1
ATOM 552 C CA . ASP A 1 77 ? -4.084 -9.297 12.159 1.00 98.31 77 ASP A CA 1
ATOM 553 C C . ASP A 1 77 ? -2.895 -8.703 11.392 1.00 98.31 77 ASP A C 1
ATOM 555 O O . ASP A 1 77 ? -2.837 -8.712 10.158 1.00 98.31 77 ASP A O 1
ATOM 559 N N . PHE A 1 78 ? -1.907 -8.221 12.143 1.00 98.31 78 PHE A N 1
ATOM 560 C CA . PHE A 1 78 ? -0.663 -7.676 11.598 1.00 98.31 78 PHE A CA 1
ATOM 561 C C . PHE A 1 78 ? 0.531 -8.631 11.726 1.00 98.31 78 PHE A C 1
ATOM 563 O O . PHE A 1 78 ? 1.681 -8.189 11.657 1.00 98.31 78 PHE A O 1
ATOM 570 N N . ALA A 1 79 ? 0.286 -9.938 11.886 1.00 97.94 79 ALA A N 1
ATOM 571 C CA . ALA A 1 79 ? 1.357 -10.930 11.898 1.00 97.94 79 ALA A CA 1
ATOM 572 C C . ALA A 1 79 ? 2.148 -10.901 10.569 1.00 97.94 79 ALA A C 1
ATOM 574 O O . ALA A 1 79 ? 1.539 -10.880 9.488 1.00 97.94 79 ALA A O 1
ATOM 575 N N . PRO A 1 80 ? 3.495 -10.915 10.617 1.00 94.56 80 PRO A N 1
ATOM 576 C CA . PRO A 1 80 ? 4.332 -10.587 9.469 1.00 94.56 80 PRO A CA 1
ATOM 577 C C . PRO A 1 80 ? 4.229 -11.619 8.347 1.00 94.56 80 PRO A C 1
ATOM 579 O O . PRO A 1 80 ? 4.586 -12.785 8.518 1.00 94.56 80 PRO A O 1
ATOM 582 N N . ARG A 1 81 ? 3.813 -11.164 7.160 1.00 94.56 81 ARG A N 1
ATOM 583 C CA . ARG A 1 81 ? 3.860 -11.933 5.901 1.00 94.56 81 ARG A CA 1
ATOM 584 C C . ARG A 1 81 ? 4.669 -11.192 4.833 1.00 94.56 81 ARG A C 1
ATOM 586 O O . ARG A 1 81 ? 5.354 -11.823 4.035 1.00 94.56 81 ARG A O 1
ATOM 593 N N . GLY A 1 82 ? 4.665 -9.862 4.885 1.00 94.19 82 GLY A N 1
ATOM 594 C CA . GLY A 1 82 ? 5.675 -8.979 4.308 1.00 94.19 82 GLY A CA 1
ATOM 595 C C . GLY A 1 82 ? 5.942 -7.836 5.282 1.00 94.19 82 GLY A C 1
ATOM 596 O O . GLY A 1 82 ? 5.043 -7.050 5.544 1.00 94.19 82 GLY A O 1
ATOM 597 N N . ARG A 1 83 ? 7.145 -7.759 5.861 1.00 98.31 83 ARG A N 1
ATOM 598 C CA . ARG A 1 83 ? 7.428 -6.812 6.954 1.00 98.31 83 ARG A CA 1
ATOM 599 C C . ARG A 1 83 ? 7.401 -5.359 6.484 1.00 98.31 83 ARG A C 1
ATOM 601 O O . ARG A 1 83 ? 7.884 -5.056 5.391 1.00 98.31 83 ARG A O 1
ATOM 608 N N . MET A 1 84 ? 6.938 -4.459 7.347 1.00 98.62 84 MET A N 1
ATOM 609 C CA . MET A 1 84 ? 6.962 -3.014 7.109 1.00 98.62 84 MET A CA 1
ATOM 610 C C . MET A 1 84 ? 8.377 -2.509 6.779 1.00 98.62 84 MET A C 1
ATOM 612 O O . MET A 1 84 ? 8.548 -1.767 5.813 1.00 98.62 84 MET A O 1
ATOM 616 N N . ASN A 1 85 ? 9.404 -3.005 7.479 1.00 98.56 85 ASN A N 1
ATOM 617 C CA . ASN A 1 85 ? 10.815 -2.718 7.183 1.00 98.56 85 ASN A CA 1
ATOM 618 C C . ASN A 1 85 ? 11.215 -3.049 5.732 1.00 98.56 85 ASN A C 1
ATOM 620 O O . ASN A 1 85 ? 11.986 -2.324 5.100 1.00 98.56 85 ASN A O 1
ATOM 624 N N . VAL A 1 86 ? 10.679 -4.141 5.177 1.00 98.50 86 VAL A N 1
ATOM 625 C CA . VAL A 1 86 ? 10.959 -4.548 3.792 1.00 98.50 86 VAL A CA 1
ATOM 626 C C . VAL A 1 86 ? 10.259 -3.615 2.807 1.00 98.50 86 VAL A C 1
ATOM 628 O O . VAL A 1 86 ? 10.884 -3.195 1.834 1.00 98.50 86 VAL A O 1
ATOM 631 N N . GLN A 1 87 ? 9.008 -3.239 3.083 1.00 98.75 87 GLN A N 1
ATOM 632 C CA . GLN A 1 87 ? 8.271 -2.274 2.265 1.00 98.75 87 GLN A CA 1
ATOM 633 C C . GLN A 1 87 ? 8.957 -0.899 2.264 1.00 98.75 87 GLN A C 1
ATOM 635 O O . GLN A 1 87 ? 9.120 -0.317 1.195 1.00 98.75 87 GLN A O 1
ATOM 640 N N . LEU A 1 88 ? 9.428 -0.415 3.421 1.00 98.81 88 LEU A N 1
ATOM 641 C CA . LEU A 1 88 ? 10.187 0.836 3.535 1.00 98.81 88 LEU A CA 1
ATOM 642 C C . LEU A 1 88 ? 11.460 0.807 2.678 1.00 98.81 88 LEU A C 1
ATOM 644 O O . LEU A 1 88 ? 11.725 1.738 1.918 1.00 98.81 88 LEU A O 1
ATOM 648 N N . LYS A 1 89 ? 12.227 -0.287 2.750 1.00 98.75 89 LYS A N 1
ATOM 649 C CA . LYS A 1 89 ? 13.410 -0.489 1.900 1.00 98.75 89 LYS A CA 1
ATOM 650 C C . LYS A 1 89 ? 13.048 -0.428 0.410 1.00 98.75 89 LYS A C 1
ATOM 652 O O . LYS A 1 89 ? 13.770 0.195 -0.364 1.00 98.75 89 LYS A O 1
ATOM 657 N N . ASP A 1 90 ? 11.934 -1.032 0.000 1.00 98.75 90 ASP A N 1
ATOM 658 C CA . ASP A 1 90 ? 11.492 -0.979 -1.396 1.00 98.75 90 ASP A CA 1
ATOM 659 C C . ASP A 1 90 ? 11.055 0.439 -1.824 1.00 98.75 90 ASP A C 1
ATOM 661 O O . ASP A 1 90 ? 11.335 0.830 -2.957 1.00 98.75 90 ASP A O 1
ATOM 665 N N . MET A 1 91 ? 10.441 1.235 -0.933 1.00 98.75 91 MET A N 1
ATOM 666 C CA . MET A 1 91 ? 10.133 2.654 -1.202 1.00 98.75 91 MET A CA 1
ATOM 667 C C . MET A 1 91 ? 11.405 3.475 -1.401 1.00 98.75 91 MET A C 1
ATOM 669 O O . MET A 1 91 ? 11.498 4.235 -2.362 1.00 98.75 91 MET A O 1
ATOM 673 N N . ARG A 1 92 ? 12.416 3.272 -0.552 1.00 98.81 92 ARG A N 1
ATOM 674 C CA . ARG A 1 92 ? 13.712 3.953 -0.680 1.00 98.81 92 ARG A CA 1
ATOM 675 C C . ARG A 1 92 ? 14.418 3.596 -1.980 1.00 98.81 92 ARG A C 1
ATOM 677 O O . ARG A 1 92 ? 14.866 4.494 -2.680 1.00 98.81 92 ARG A O 1
ATOM 684 N N . ASN A 1 93 ? 14.439 2.316 -2.356 1.00 98.88 93 ASN A N 1
ATOM 685 C CA . ASN A 1 93 ? 14.999 1.898 -3.642 1.00 98.88 93 ASN A CA 1
ATOM 686 C C . ASN A 1 93 ? 14.267 2.554 -4.824 1.00 98.88 93 ASN A C 1
ATOM 688 O O . ASN A 1 93 ? 14.914 3.000 -5.766 1.00 98.88 93 ASN A O 1
ATOM 692 N N . ALA A 1 94 ? 12.933 2.649 -4.768 1.00 98.81 94 ALA A N 1
ATOM 693 C CA . ALA A 1 94 ? 12.151 3.319 -5.804 1.00 98.81 94 ALA A CA 1
ATOM 694 C C . ALA A 1 94 ? 12.489 4.814 -5.909 1.00 98.81 94 ALA A C 1
ATOM 696 O O . ALA A 1 94 ? 12.635 5.315 -7.020 1.00 98.81 94 ALA A O 1
ATOM 697 N N . LEU A 1 95 ? 12.663 5.511 -4.780 1.00 98.88 95 LEU A N 1
ATOM 698 C CA . LEU A 1 95 ? 13.048 6.927 -4.759 1.00 98.88 95 LEU A CA 1
ATOM 699 C C . LEU A 1 95 ? 14.480 7.155 -5.254 1.00 98.88 95 LEU A C 1
ATOM 701 O O . LEU A 1 95 ? 14.702 8.079 -6.032 1.00 98.88 95 LEU A O 1
ATOM 705 N N . THR A 1 96 ? 15.432 6.297 -4.876 1.00 98.81 96 THR A N 1
ATOM 706 C CA . THR A 1 96 ? 16.798 6.348 -5.416 1.00 98.81 96 THR A CA 1
ATOM 707 C C . THR A 1 96 ? 16.784 6.179 -6.934 1.00 98.81 96 THR A C 1
ATOM 709 O O . THR A 1 96 ? 17.345 7.004 -7.649 1.00 98.81 96 THR A O 1
ATOM 712 N N . THR A 1 97 ? 16.079 5.167 -7.452 1.00 98.75 97 THR A N 1
ATOM 713 C CA . THR A 1 97 ? 15.951 4.967 -8.903 1.00 98.75 97 THR A CA 1
ATOM 714 C C . THR A 1 97 ? 15.232 6.133 -9.582 1.00 98.75 97 THR A C 1
ATOM 716 O O . THR A 1 97 ? 15.642 6.541 -10.664 1.00 98.75 97 THR A O 1
ATOM 719 N N . ALA A 1 98 ? 14.191 6.701 -8.964 1.00 98.69 98 ALA A N 1
ATOM 720 C CA . ALA A 1 98 ? 13.499 7.877 -9.486 1.00 98.69 98 ALA A CA 1
ATOM 721 C C . ALA A 1 98 ? 14.456 9.072 -9.639 1.00 98.69 98 ALA A C 1
ATOM 723 O O . ALA A 1 98 ? 14.479 9.706 -10.692 1.00 98.69 98 ALA A O 1
ATOM 724 N N . GLN A 1 99 ? 15.314 9.315 -8.644 1.00 98.62 99 GLN A N 1
ATOM 725 C CA . GLN A 1 99 ? 16.345 10.349 -8.709 1.00 98.62 99 GLN A CA 1
ATOM 726 C C . GLN A 1 99 ? 17.356 10.091 -9.839 1.00 98.62 99 GLN A C 1
ATOM 728 O O . GLN A 1 99 ? 17.672 11.012 -10.590 1.00 98.62 99 GLN A O 1
ATOM 733 N N . GLU A 1 100 ? 17.835 8.853 -9.992 1.00 98.50 100 GLU A N 1
ATOM 734 C CA . GLU A 1 100 ? 18.800 8.472 -11.037 1.00 98.50 100 GLU A CA 1
ATOM 735 C C . GLU A 1 100 ? 18.267 8.700 -12.459 1.00 98.50 100 GLU A C 1
ATOM 737 O O . GLU A 1 100 ? 19.034 9.055 -13.355 1.00 98.50 100 GLU A O 1
ATOM 742 N N . ILE A 1 101 ? 16.960 8.517 -12.673 1.00 98.25 101 ILE A N 1
ATOM 743 C CA . ILE A 1 101 ? 16.320 8.677 -13.989 1.00 98.25 101 ILE A CA 1
ATOM 744 C C . ILE A 1 101 ? 15.645 10.043 -14.187 1.00 98.25 101 ILE A C 1
ATOM 746 O O . ILE A 1 101 ? 15.033 10.266 -15.231 1.00 98.25 101 ILE A O 1
ATOM 750 N N . GLY A 1 102 ? 15.726 10.951 -13.208 1.00 98.44 102 GLY A N 1
ATOM 751 C CA . GLY A 1 102 ? 15.094 12.273 -13.278 1.00 98.44 102 GLY A CA 1
ATOM 752 C C . GLY A 1 102 ? 13.560 12.247 -13.225 1.00 98.44 102 GLY A C 1
ATOM 753 O O . GLY A 1 102 ? 12.912 13.065 -13.874 1.00 98.44 102 GLY A O 1
ATOM 754 N N . PHE A 1 103 ? 12.973 11.305 -12.482 1.00 98.69 103 PHE A N 1
ATOM 755 C CA . PHE A 1 103 ? 11.529 11.184 -12.266 1.00 98.69 103 PHE A CA 1
ATOM 756 C C . PHE A 1 103 ? 11.127 11.739 -10.894 1.00 98.69 103 PHE A C 1
ATOM 758 O O . PHE A 1 103 ? 11.716 11.380 -9.876 1.00 98.69 103 PHE A O 1
ATOM 765 N N . ASP A 1 104 ? 10.089 12.576 -10.855 1.00 98.62 104 ASP A N 1
ATOM 766 C CA . ASP A 1 104 ? 9.491 13.041 -9.601 1.00 98.62 104 ASP A CA 1
ATOM 767 C C . ASP A 1 104 ? 8.396 12.067 -9.132 1.00 98.62 104 ASP A C 1
ATOM 769 O O . ASP A 1 104 ? 7.426 11.808 -9.848 1.00 98.62 104 ASP A O 1
ATOM 773 N N . ALA A 1 105 ? 8.552 11.517 -7.924 1.00 98.69 105 ALA A N 1
ATOM 774 C CA . ALA A 1 105 ? 7.684 10.484 -7.352 1.00 98.69 105 ALA A CA 1
ATOM 775 C C . ALA A 1 105 ? 7.028 10.940 -6.029 1.00 98.69 105 ALA A C 1
ATOM 777 O O . ALA A 1 105 ? 7.226 10.301 -4.988 1.00 98.69 105 ALA A O 1
ATOM 778 N N . PRO A 1 106 ? 6.212 12.012 -6.031 1.00 98.75 106 PRO A N 1
ATOM 779 C CA . PRO A 1 106 ? 5.760 12.669 -4.803 1.00 98.75 106 PRO A CA 1
ATOM 780 C C . PRO A 1 106 ? 4.883 11.767 -3.925 1.00 98.75 106 PRO A C 1
ATOM 782 O O . PRO A 1 106 ? 4.997 11.780 -2.700 1.00 98.75 106 PRO A O 1
ATOM 785 N N . VAL A 1 107 ? 4.043 10.923 -4.536 1.00 98.88 107 VAL A N 1
ATOM 786 C CA . VAL A 1 107 ? 3.193 9.977 -3.792 1.00 98.88 107 VAL A CA 1
ATOM 787 C C . VAL A 1 107 ? 4.048 8.932 -3.074 1.00 98.88 107 VAL A C 1
ATOM 789 O O . VAL A 1 107 ? 3.806 8.616 -1.915 1.00 98.88 107 VAL A O 1
ATOM 792 N N . THR A 1 108 ? 5.091 8.418 -3.726 1.00 98.88 108 THR A N 1
ATOM 793 C CA . THR A 1 108 ? 6.010 7.462 -3.096 1.00 98.88 108 THR A CA 1
ATOM 794 C C . THR A 1 108 ? 6.835 8.113 -1.994 1.00 98.88 108 THR A C 1
ATOM 796 O O . THR A 1 108 ? 7.048 7.470 -0.973 1.00 98.88 108 THR A O 1
ATOM 799 N N . ALA A 1 109 ? 7.241 9.376 -2.149 1.00 98.88 109 ALA A N 1
ATOM 800 C CA . ALA A 1 109 ? 7.951 10.114 -1.105 1.00 98.88 109 ALA A CA 1
ATOM 801 C C . ALA A 1 109 ? 7.101 10.270 0.166 1.00 98.88 109 ALA A C 1
ATOM 803 O O . ALA A 1 109 ? 7.574 9.977 1.263 1.00 98.88 109 ALA A O 1
ATOM 804 N N . LEU A 1 110 ? 5.820 10.631 0.017 1.00 98.88 110 LEU A N 1
ATOM 805 C CA . LEU A 1 110 ? 4.880 10.683 1.140 1.00 98.88 110 LEU A CA 1
ATOM 806 C C . LEU A 1 110 ? 4.782 9.327 1.851 1.00 98.88 110 LEU A C 1
ATOM 808 O O . LEU A 1 110 ? 4.855 9.249 3.076 1.00 98.88 110 LEU A O 1
ATOM 812 N N . PHE A 1 111 ? 4.631 8.249 1.084 1.00 98.81 111 PHE A N 1
ATOM 813 C CA . PHE A 1 111 ? 4.494 6.911 1.647 1.00 98.81 111 PHE A CA 1
ATOM 814 C C . PHE A 1 111 ? 5.786 6.379 2.270 1.00 98.81 111 PHE A C 1
ATOM 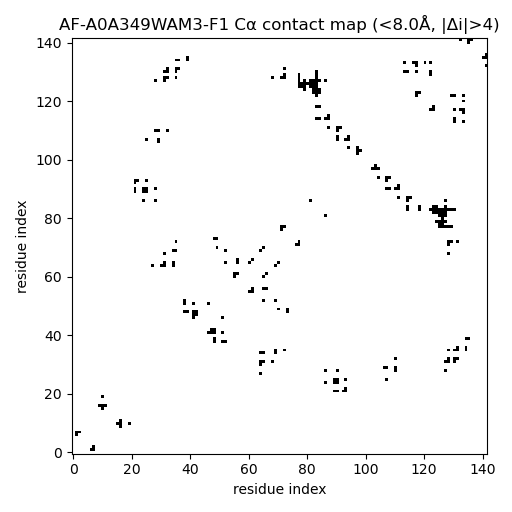816 O O . PHE A 1 111 ? 5.712 5.681 3.277 1.00 98.81 111 PHE A O 1
ATOM 823 N N . GLU A 1 112 ? 6.961 6.724 1.738 1.00 98.81 112 GLU A N 1
ATOM 824 C CA . GLU A 1 112 ? 8.240 6.440 2.397 1.00 98.81 112 GLU A CA 1
ATOM 825 C C . GLU A 1 112 ? 8.275 7.070 3.788 1.00 98.81 112 GLU A C 1
ATOM 827 O O . GLU A 1 112 ? 8.555 6.361 4.752 1.00 98.81 112 GLU A O 1
ATOM 832 N N . THR A 1 113 ? 7.883 8.343 3.906 1.00 98.81 113 THR A N 1
ATOM 833 C CA . THR A 1 113 ? 7.843 9.050 5.193 1.00 98.81 113 THR A CA 1
ATOM 834 C C . THR A 1 113 ? 6.872 8.388 6.171 1.00 98.81 113 THR A C 1
ATOM 836 O O . THR A 1 113 ? 7.229 8.160 7.326 1.00 98.81 113 THR A O 1
ATOM 839 N N . LEU A 1 114 ? 5.667 8.018 5.720 1.00 98.81 114 LEU A N 1
ATOM 840 C CA . LEU A 1 114 ? 4.686 7.331 6.570 1.00 98.81 114 LEU A CA 1
ATOM 841 C C . LEU A 1 114 ? 5.199 5.965 7.055 1.00 98.81 114 LEU A C 1
ATOM 843 O O . LEU A 1 114 ? 5.043 5.623 8.227 1.00 98.81 114 LEU A O 1
ATOM 847 N N . TYR A 1 115 ? 5.842 5.193 6.175 1.00 98.88 115 TYR A N 1
ATOM 848 C CA . TYR A 1 115 ? 6.457 3.922 6.554 1.00 98.88 115 TYR A CA 1
ATOM 849 C C . TYR A 1 115 ? 7.649 4.112 7.498 1.00 98.88 115 TYR A C 1
ATOM 851 O O . TYR A 1 115 ? 7.787 3.340 8.444 1.00 98.88 115 TYR A O 1
ATOM 859 N N . ALA A 1 116 ? 8.489 5.127 7.278 1.00 98.88 116 ALA A N 1
ATOM 860 C CA . ALA A 1 116 ? 9.612 5.454 8.153 1.00 98.88 116 ALA A CA 1
ATOM 861 C C . ALA A 1 116 ? 9.129 5.795 9.568 1.00 98.88 116 ALA A C 1
ATOM 863 O O . ALA A 1 116 ? 9.621 5.222 10.532 1.00 98.88 116 ALA A O 1
ATOM 864 N N . GLN A 1 117 ? 8.089 6.623 9.681 1.00 98.75 117 GLN A N 1
ATOM 865 C CA . GLN A 1 117 ? 7.476 6.974 10.964 1.00 98.75 117 GLN A CA 1
ATOM 866 C C . GLN A 1 117 ? 6.905 5.746 11.681 1.00 98.75 117 GLN A C 1
ATOM 868 O O . GLN A 1 117 ? 7.162 5.553 12.865 1.00 98.75 117 GLN A O 1
ATOM 873 N N . GLY A 1 118 ? 6.208 4.860 10.960 1.00 98.62 118 GLY A N 1
ATOM 874 C CA . GLY A 1 118 ? 5.737 3.599 11.538 1.00 98.62 118 GLY A CA 1
ATOM 875 C C . GLY A 1 118 ? 6.883 2.722 12.063 1.00 98.62 118 GLY A C 1
ATOM 876 O O . GLY A 1 118 ? 6.785 2.158 13.153 1.00 98.62 118 GLY A O 1
ATOM 877 N N . VAL A 1 119 ? 7.994 2.630 11.325 1.00 98.69 119 VAL A N 1
ATOM 878 C CA . VAL A 1 119 ? 9.196 1.905 11.768 1.00 98.69 119 VAL A CA 1
ATOM 879 C C . VAL A 1 119 ? 9.806 2.541 13.018 1.00 98.69 119 VAL A C 1
ATOM 881 O O . VAL A 1 119 ? 10.099 1.812 13.967 1.00 98.69 119 VAL A O 1
ATOM 884 N N . ASP A 1 120 ? 9.936 3.867 13.053 1.00 98.62 120 ASP A N 1
ATOM 885 C CA . ASP A 1 120 ? 10.460 4.616 14.203 1.00 98.62 120 ASP A CA 1
ATOM 886 C C . ASP A 1 120 ? 9.578 4.440 15.452 1.00 98.62 120 ASP A C 1
ATOM 888 O O . ASP A 1 120 ? 10.079 4.380 16.574 1.00 98.62 120 ASP A O 1
ATOM 892 N N . HIS A 1 121 ? 8.267 4.260 15.265 1.00 98.44 121 HIS A N 1
ATOM 893 C CA . HIS A 1 121 ? 7.310 3.917 16.321 1.00 98.44 121 HIS A CA 1
ATOM 894 C C . HIS A 1 121 ? 7.280 2.415 16.678 1.00 98.44 121 HIS A C 1
ATOM 896 O O . HIS A 1 121 ? 6.406 1.967 17.420 1.00 98.44 121 HIS A O 1
ATOM 902 N N . GLY A 1 122 ? 8.228 1.616 16.176 1.00 98.31 122 GLY A N 1
ATOM 903 C CA . GLY A 1 122 ? 8.387 0.204 16.531 1.00 98.31 122 GLY A CA 1
ATOM 904 C C . GLY A 1 122 ? 7.514 -0.773 15.737 1.00 98.31 122 GLY A C 1
ATOM 905 O O . GLY A 1 122 ? 7.451 -1.952 16.081 1.00 98.31 122 GLY A O 1
ATOM 906 N N . LEU A 1 123 ? 6.866 -0.332 14.654 1.00 98.50 123 LEU A N 1
ATOM 907 C CA . LEU A 1 123 ? 5.979 -1.171 13.832 1.00 98.50 123 LEU A CA 1
ATOM 908 C C . LEU A 1 123 ? 6.718 -1.936 12.720 1.00 98.50 123 LEU A C 1
ATOM 910 O O . LEU A 1 123 ? 6.092 -2.646 11.933 1.00 98.50 123 LEU A O 1
ATOM 914 N N . GLY A 1 124 ? 8.048 -1.823 12.646 1.00 98.25 124 GLY A N 1
ATOM 915 C CA . GLY A 1 124 ? 8.850 -2.350 11.536 1.00 98.25 124 GLY A CA 1
ATOM 916 C C . GLY A 1 124 ? 8.740 -3.862 11.299 1.00 98.25 124 GLY A C 1
ATOM 917 O O . GLY A 1 124 ? 8.858 -4.313 10.154 1.00 98.25 124 GLY A O 1
ATOM 918 N N . GLU A 1 125 ? 8.460 -4.632 12.354 1.00 98.44 125 GLU A N 1
ATOM 919 C CA . GLU A 1 125 ? 8.307 -6.092 12.298 1.00 98.44 125 GLU A CA 1
ATOM 920 C C . GLU A 1 125 ? 6.865 -6.561 12.064 1.00 98.44 125 GLU A C 1
ATOM 922 O O . GLU A 1 125 ? 6.642 -7.758 11.878 1.00 98.44 125 GLU A O 1
ATOM 927 N N . LEU A 1 126 ? 5.891 -5.647 12.023 1.00 98.56 126 LEU A N 1
ATOM 928 C CA . LEU A 1 126 ? 4.531 -5.971 11.598 1.00 98.56 126 LEU A CA 1
ATOM 929 C C . LEU A 1 126 ? 4.480 -6.237 10.091 1.00 98.56 126 LEU A C 1
ATOM 931 O O . LEU A 1 126 ? 5.362 -5.825 9.331 1.00 98.56 126 LEU A O 1
ATOM 935 N N . ASP A 1 127 ? 3.410 -6.893 9.637 1.00 98.62 127 ASP A N 1
ATOM 936 C CA . ASP A 1 127 ? 3.047 -6.881 8.219 1.00 98.62 127 ASP A CA 1
ATOM 937 C C . ASP A 1 127 ? 2.966 -5.433 7.712 1.00 98.62 127 ASP A C 1
ATOM 939 O O . ASP A 1 127 ? 2.593 -4.526 8.449 1.00 98.62 127 ASP A O 1
ATOM 943 N N . HIS A 1 128 ? 3.266 -5.188 6.442 1.00 98.38 128 HIS A N 1
ATOM 944 C CA . HIS A 1 128 ? 3.167 -3.861 5.839 1.00 98.38 128 HIS A CA 1
ATOM 945 C C . HIS A 1 128 ? 1.740 -3.281 5.859 1.00 98.38 128 HIS A C 1
ATOM 947 O O . HIS A 1 128 ? 1.600 -2.061 5.780 1.00 98.38 128 HIS A O 1
ATOM 953 N N . SER A 1 129 ? 0.693 -4.101 6.058 1.00 98.44 129 SER A N 1
ATOM 954 C CA . SER A 1 129 ? -0.655 -3.612 6.393 1.00 98.44 129 SER A CA 1
ATOM 955 C C . SER A 1 129 ? -0.745 -2.950 7.771 1.00 98.44 129 SER A C 1
ATOM 957 O O . SER A 1 129 ? -1.692 -2.215 8.024 1.00 98.44 129 SER A O 1
ATOM 959 N N . GLY A 1 130 ? 0.254 -3.142 8.633 1.00 98.06 130 GLY A N 1
ATOM 960 C CA . GLY A 1 130 ? 0.446 -2.446 9.903 1.00 98.06 130 GLY A CA 1
ATOM 961 C C . GLY A 1 130 ? 0.667 -0.939 9.759 1.00 98.06 130 GLY A C 1
ATOM 962 O O . GLY A 1 130 ? 0.589 -0.235 10.759 1.00 98.06 130 GLY A O 1
ATOM 963 N N . LEU A 1 131 ? 0.834 -0.412 8.534 1.00 98.62 131 LEU A N 1
ATOM 964 C CA . LEU A 1 131 ? 0.703 1.029 8.271 1.00 98.62 131 LEU A CA 1
ATOM 965 C C . LEU A 1 131 ? -0.657 1.564 8.759 1.00 98.62 131 LEU A C 1
ATOM 967 O O . LEU A 1 131 ? -0.766 2.714 9.167 1.00 98.62 131 LEU A O 1
ATOM 971 N N . PHE A 1 132 ? -1.678 0.703 8.798 1.00 98.75 132 PHE A N 1
ATOM 972 C CA . PHE A 1 132 ? -2.951 0.985 9.449 1.00 98.75 132 PHE A CA 1
ATOM 973 C C . PHE A 1 132 ? -2.791 1.466 10.896 1.00 98.75 132 PHE A C 1
ATOM 975 O O . PHE A 1 132 ? -3.444 2.426 11.282 1.00 98.75 132 PHE A O 1
ATOM 982 N N . VAL A 1 133 ? -1.923 0.834 11.693 1.00 98.50 133 VAL A N 1
ATOM 983 C CA . VAL A 1 133 ? -1.707 1.193 13.107 1.00 98.50 133 VAL A CA 1
ATOM 984 C C . VAL A 1 133 ? -1.092 2.587 13.221 1.00 98.50 133 VAL A C 1
ATOM 986 O O . VAL A 1 133 ? -1.527 3.390 14.044 1.00 98.50 133 VAL A O 1
ATOM 989 N N . GLU A 1 134 ? -0.132 2.901 12.350 1.00 98.25 134 GLU A N 1
ATOM 990 C CA . GLU A 1 134 ? 0.468 4.236 12.269 1.00 98.25 134 GLU A CA 1
ATOM 991 C C . GLU A 1 134 ? -0.574 5.307 11.911 1.00 98.25 134 GLU A C 1
ATOM 993 O O . GLU A 1 134 ? -0.629 6.358 12.542 1.00 98.25 134 GLU A O 1
ATOM 998 N N . LEU A 1 135 ? -1.448 5.045 10.937 1.00 98.44 135 LEU A N 1
ATOM 999 C CA . LEU A 1 135 ? -2.500 5.996 10.562 1.00 98.44 135 LEU A CA 1
ATOM 1000 C C . LEU A 1 135 ? -3.607 6.105 11.625 1.00 98.44 135 LEU A C 1
ATOM 1002 O O . LEU A 1 135 ? -4.156 7.190 11.836 1.00 98.44 135 LEU A O 1
ATOM 1006 N N . ALA A 1 136 ? -3.926 5.012 12.320 1.00 98.44 136 ALA A N 1
ATOM 1007 C CA . ALA A 1 136 ? -4.898 4.997 13.410 1.00 98.44 136 ALA A CA 1
ATOM 1008 C C . ALA A 1 136 ? -4.431 5.868 14.587 1.00 98.44 136 ALA A C 1
ATOM 1010 O O . ALA A 1 136 ? -5.206 6.687 15.093 1.00 98.44 136 ALA A O 1
ATOM 1011 N N . SER A 1 137 ? -3.150 5.763 14.965 1.00 97.25 137 SER A N 1
ATOM 1012 C CA . SER A 1 137 ? -2.573 6.503 16.094 1.00 97.25 137 SER A CA 1
ATOM 1013 C C . SER A 1 137 ? -2.704 8.024 15.917 1.00 97.25 137 SER A C 1
ATOM 1015 O O . SER A 1 137 ? -3.120 8.725 16.842 1.00 97.25 137 SER A O 1
ATOM 1017 N N . ARG A 1 138 ? -2.493 8.531 14.695 1.00 96.19 138 ARG A N 1
ATOM 1018 C CA . ARG A 1 138 ? -2.657 9.954 14.328 1.00 96.19 138 ARG A CA 1
ATOM 1019 C C . ARG A 1 138 ? -4.072 10.482 14.516 1.00 96.19 138 ARG A C 1
ATOM 1021 O O . ARG A 1 138 ? -4.265 11.671 14.746 1.00 96.19 138 ARG A O 1
ATOM 1028 N N . ASN A 1 139 ? -5.059 9.599 14.411 1.00 94.81 139 ASN A N 1
ATOM 1029 C CA . ASN A 1 139 ? -6.478 9.923 14.511 1.00 94.81 139 ASN A CA 1
ATOM 1030 C C . ASN A 1 139 ? -7.055 9.619 15.905 1.00 94.81 139 ASN A C 1
ATOM 1032 O O . ASN A 1 139 ? -8.283 9.648 16.090 1.00 94.81 139 ASN A O 1
ATOM 1036 N N . ALA A 1 140 ? -6.179 9.331 16.880 1.00 94.19 140 ALA A N 1
ATOM 1037 C CA . ALA A 1 140 ? -6.528 8.875 18.222 1.00 94.19 140 ALA A CA 1
ATOM 1038 C C . ALA A 1 140 ? -7.478 7.663 18.186 1.00 94.19 140 ALA A C 1
ATOM 1040 O O . ALA A 1 140 ? -8.466 7.601 18.919 1.00 94.19 140 ALA A O 1
ATOM 1041 N N . MET A 1 141 ? -7.209 6.732 17.267 1.00 91.94 141 MET A N 1
ATOM 1042 C CA . MET A 1 141 ? -7.935 5.475 17.111 1.00 91.94 141 MET A CA 1
ATOM 1043 C C . MET A 1 141 ? -7.040 4.330 17.590 1.00 91.94 141 MET A C 1
ATOM 1045 O O . MET A 1 141 ? -5.847 4.314 17.290 1.00 91.94 141 MET A O 1
ATOM 1049 N N . GLN A 1 142 ? -7.620 3.405 18.360 1.00 64.44 142 GLN A N 1
ATOM 1050 C CA . GLN A 1 142 ? -6.956 2.164 18.773 1.00 64.44 142 GLN A CA 1
ATOM 1051 C C . GLN A 1 142 ? -7.021 1.134 17.655 1.00 64.44 142 GLN A C 1
ATOM 1053 O O . GLN A 1 142 ? -8.052 1.074 16.945 1.00 64.44 142 GLN A O 1
#